Protein AF-A0A6A5U0T8-F1 (afdb_monomer)

pLDDT: mean 72.94, std 14.41, range [33.09, 92.06]

Organism: NCBI:txid147558

Mean predicted aligned error: 13.48 Å

Sequence (153 aa):
MHLQHIAPITGHSFTEFLPKLTIFSRFLSRTMQMRVLNPAFLPIVLRTLRATLFPNNALAPPRQPPSEDEAKQIKFRCAATLLSLLPAKVAAVFFASASHVEQLRQVEESLDCLDDAYLNKHLIFGIVELIVLRLVPELGERGVQELMEDRLG

Radius of gyration: 20.36 Å; Cα contacts (8 Å, |Δi|>4): 66; chains: 1; bounding box: 49×36×56 Å

Solvent-accessible surface area (backbone atoms only — not comparable to full-atom values): 9075 Å² total; per-residue (Å²): 139,88,90,82,83,82,75,84,76,61,80,74,59,56,72,70,43,50,62,55,53,48,51,50,50,51,49,50,52,51,46,42,58,61,58,64,61,34,74,84,43,46,66,56,52,52,51,49,50,41,53,65,50,25,49,94,81,37,77,48,76,80,80,78,78,70,52,74,69,52,46,51,50,51,46,52,54,48,24,53,53,59,54,68,76,40,57,69,71,56,43,26,61,75,60,71,37,87,48,69,69,58,42,41,50,53,42,43,59,64,50,51,59,72,75,36,68,68,55,47,47,53,52,51,52,51,54,51,50,55,51,48,41,64,78,42,52,64,63,72,81,40,56,70,67,62,61,49,53,71,71,72,107

Foldseek 3Di:
DDPDDPDPPPPPVCVLVVVLLVVVVVCVVVCCVVPVLPPVCLVVVVVVCCCQQQPVHHGDDPDDDDDPVVVVVVLLVVLVVVLVVDDLVRLCVSQVHNDPVSSSVVSSVSCVCVVDPVSVVVVVVVSVVSSVCNVCVVVVVDPPVVVVVVVVD

Secondary structure (DSSP, 8-state):
----------TTHHHHHHHHHHHHHHHHHHHIIIIIS-TTTHHHHHHHHHHHHSGGGSPPPPPPPPPHHHHHHHHHHHHHHHHHTS-HHHHHHHTT-S-HHHHHHHHHHHHGGGS-HHHHHHHHHHHHHHHHHHH-THHHHS-HHHHHHHH--

Structure (mmCIF, N/CA/C/O backbone):
data_AF-A0A6A5U0T8-F1
#
_entry.id   AF-A0A6A5U0T8-F1
#
loop_
_atom_site.group_PDB
_atom_site.id
_atom_site.type_symbol
_atom_site.label_atom_id
_atom_site.label_alt_id
_atom_site.label_comp_id
_atom_site.label_asym_id
_atom_site.label_entity_id
_atom_site.label_seq_id
_atom_site.pdbx_PDB_ins_code
_atom_site.Cartn_x
_atom_site.Cartn_y
_atom_site.Cartn_z
_atom_site.occupancy
_atom_site.B_iso_or_equiv
_atom_site.auth_seq_id
_atom_site.auth_comp_id
_atom_site.auth_asym_id
_atom_site.auth_atom_id
_atom_site.pdbx_PDB_model_num
ATOM 1 N N . MET A 1 1 ? 27.513 -7.469 16.454 1.00 36.31 1 MET A N 1
ATOM 2 C CA . MET A 1 1 ? 27.119 -6.727 17.671 1.00 36.31 1 MET A CA 1
ATOM 3 C C . MET A 1 1 ? 25.854 -5.949 17.321 1.00 36.31 1 MET A C 1
ATOM 5 O O . MET A 1 1 ? 25.850 -5.360 16.253 1.00 36.31 1 MET A O 1
ATOM 9 N N . HIS A 1 2 ? 24.813 -6.018 18.159 1.00 33.09 2 HIS A N 1
ATOM 10 C CA . HIS A 1 2 ? 23.445 -5.487 17.970 1.00 33.09 2 HIS A CA 1
ATOM 11 C C . HIS A 1 2 ? 22.446 -6.321 17.147 1.00 33.09 2 HIS A C 1
ATOM 13 O O . HIS A 1 2 ? 21.892 -5.881 16.149 1.00 33.09 2 HIS A O 1
ATOM 19 N N . LEU A 1 3 ? 22.138 -7.515 17.659 1.00 41.81 3 LEU A N 1
ATOM 20 C CA . LEU A 1 3 ? 20.802 -8.112 17.554 1.00 41.81 3 LEU A CA 1
ATOM 21 C C . LEU A 1 3 ? 20.192 -8.062 18.956 1.00 41.81 3 LEU A C 1
ATOM 23 O O . LEU A 1 3 ? 20.500 -8.926 19.767 1.00 41.81 3 LEU A O 1
ATOM 27 N N . GLN A 1 4 ? 19.416 -7.024 19.273 1.00 46.59 4 GLN A N 1
ATOM 28 C CA . GLN A 1 4 ? 18.625 -6.949 20.509 1.00 46.59 4 GLN A CA 1
ATOM 29 C C . GLN A 1 4 ? 17.631 -5.783 20.431 1.00 46.59 4 GLN A C 1
ATOM 31 O O . GLN A 1 4 ? 18.001 -4.648 20.708 1.00 46.59 4 GLN A O 1
ATOM 36 N N . HIS A 1 5 ? 16.394 -6.073 20.017 1.00 37.56 5 HIS A N 1
ATOM 37 C CA . HIS A 1 5 ? 15.162 -5.653 20.706 1.00 37.56 5 HIS A CA 1
ATOM 38 C C . HIS A 1 5 ? 13.934 -6.218 19.969 1.00 37.56 5 HIS A C 1
ATOM 40 O O . HIS A 1 5 ? 13.134 -5.496 19.386 1.00 37.56 5 HIS A O 1
ATOM 46 N N . ILE A 1 6 ? 13.777 -7.544 19.978 1.00 43.28 6 ILE A N 1
ATOM 47 C CA . ILE A 1 6 ? 12.465 -8.144 19.715 1.00 43.28 6 ILE A CA 1
ATOM 48 C C . ILE A 1 6 ? 11.773 -8.176 21.074 1.00 43.28 6 ILE A C 1
ATOM 50 O O . ILE A 1 6 ? 12.099 -9.005 21.924 1.00 43.28 6 ILE A O 1
ATOM 54 N N . ALA A 1 7 ? 10.893 -7.207 21.317 1.00 39.81 7 ALA A N 1
ATOM 55 C CA . ALA A 1 7 ? 9.992 -7.267 22.458 1.00 39.81 7 ALA A CA 1
ATOM 56 C C . ALA A 1 7 ? 9.117 -8.530 22.328 1.00 39.81 7 ALA A C 1
ATOM 58 O O . ALA A 1 7 ? 8.675 -8.847 21.219 1.00 39.81 7 ALA A O 1
ATOM 59 N N . PRO A 1 8 ? 8.860 -9.271 23.418 1.00 40.97 8 PRO A N 1
ATOM 60 C CA . PRO A 1 8 ? 8.002 -10.441 23.364 1.00 40.97 8 PRO A CA 1
ATOM 61 C C . PRO A 1 8 ? 6.556 -9.960 23.226 1.00 40.97 8 PRO A C 1
ATOM 63 O O . PRO A 1 8 ? 5.924 -9.550 24.198 1.00 40.97 8 PRO A O 1
ATOM 66 N N . ILE A 1 9 ? 6.041 -9.979 21.998 1.00 48.31 9 ILE A N 1
ATOM 67 C CA . ILE A 1 9 ? 4.622 -9.761 21.722 1.00 48.31 9 ILE A CA 1
ATOM 68 C C . ILE A 1 9 ? 3.893 -10.966 22.326 1.00 48.31 9 ILE A C 1
ATOM 70 O O . ILE A 1 9 ? 4.104 -12.111 21.926 1.00 48.31 9 ILE A O 1
ATOM 74 N N . THR A 1 10 ? 3.116 -10.716 23.372 1.00 46.69 10 THR A N 1
ATOM 75 C CA . THR A 1 10 ? 2.410 -11.715 24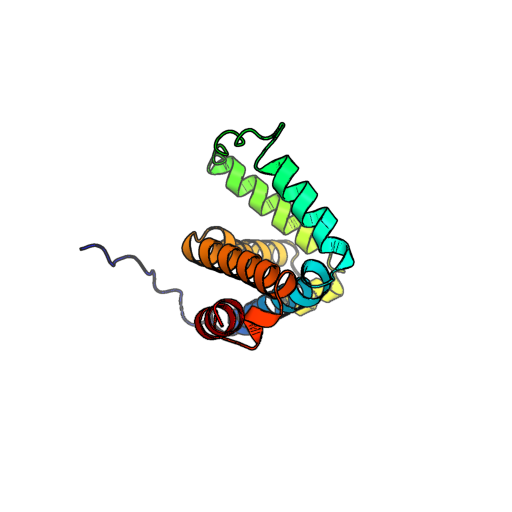.174 1.00 46.69 10 THR A CA 1
ATOM 76 C C . THR A 1 10 ? 1.545 -12.629 23.295 1.00 46.69 10 THR A C 1
ATOM 78 O O . THR A 1 10 ? 0.724 -12.179 22.495 1.00 46.69 10 THR A O 1
ATOM 81 N N . GLY A 1 11 ? 1.731 -13.944 23.453 1.00 42.59 11 GLY A N 1
ATOM 82 C CA . GLY A 1 11 ? 1.246 -15.001 22.550 1.00 42.59 11 GLY A CA 1
ATOM 83 C C . GLY A 1 11 ? -0.271 -15.155 22.374 1.00 42.59 11 GLY A C 1
ATOM 84 O O . GLY A 1 11 ? -0.691 -16.029 21.625 1.00 42.59 11 GLY A O 1
ATOM 85 N N . HIS A 1 12 ? -1.093 -14.316 23.009 1.00 44.03 12 HIS A N 1
ATOM 86 C CA . HIS A 1 12 ? -2.543 -14.290 22.789 1.00 44.03 12 HIS A CA 1
ATOM 87 C C . HIS A 1 12 ? -2.963 -13.446 21.576 1.00 44.03 12 HIS A C 1
ATOM 89 O O . HIS A 1 12 ? -3.975 -13.755 20.960 1.00 44.03 12 HIS A O 1
ATOM 95 N N . SER A 1 13 ? -2.186 -12.425 21.197 1.00 46.75 13 SER A N 1
ATOM 96 C CA . SER A 1 13 ? -2.536 -11.551 20.064 1.00 46.75 13 SER A CA 1
ATOM 97 C C . SER A 1 13 ? -2.244 -12.216 18.709 1.00 46.75 13 SER A C 1
ATOM 99 O O . SER A 1 13 ? -2.944 -12.010 17.724 1.00 46.75 13 SER A O 1
ATOM 101 N N . PHE A 1 14 ? -1.239 -13.098 18.653 1.00 45.66 14 PHE A N 1
ATOM 102 C CA . PHE A 1 14 ? -0.742 -13.678 17.400 1.00 45.66 14 PHE A CA 1
ATOM 103 C C . PHE A 1 14 ? -1.751 -14.619 16.717 1.00 45.66 14 PHE A C 1
ATOM 105 O O . PHE A 1 14 ? -1.856 -14.633 15.492 1.00 45.66 14 PHE A O 1
ATOM 112 N N . THR A 1 15 ? -2.529 -15.390 17.481 1.00 44.69 15 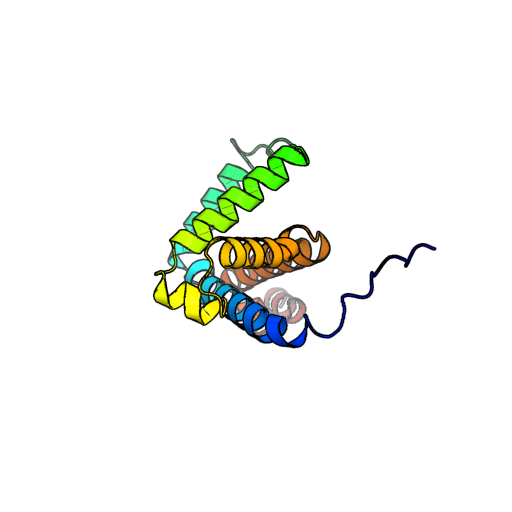THR A N 1
ATOM 113 C CA . THR A 1 15 ? -3.467 -16.388 16.935 1.00 44.69 15 THR A CA 1
ATOM 114 C C . THR A 1 15 ? -4.712 -15.769 16.295 1.00 44.69 15 THR A C 1
ATOM 116 O O . THR A 1 15 ? -5.193 -16.300 15.296 1.00 44.69 15 THR A O 1
ATOM 119 N N . GLU A 1 16 ? -5.195 -14.624 16.789 1.00 52.62 16 GLU A N 1
ATOM 120 C CA . GLU A 1 16 ? -6.275 -13.859 16.143 1.00 52.62 16 GLU A CA 1
ATOM 121 C C . GLU A 1 16 ? -5.777 -12.994 14.973 1.00 52.62 16 GLU A C 1
ATOM 123 O O . GLU A 1 16 ? -6.532 -12.718 14.036 1.00 52.62 16 GLU A O 1
ATOM 128 N N . PHE A 1 17 ? -4.500 -12.599 14.986 1.00 49.34 17 PHE A N 1
ATOM 129 C CA . PHE A 1 17 ? -3.906 -11.727 13.968 1.00 49.34 17 PHE A CA 1
ATOM 130 C C . PHE A 1 17 ? -3.484 -12.478 12.694 1.00 49.34 17 PHE A C 1
ATOM 132 O O . PHE A 1 17 ? -3.645 -11.965 11.585 1.00 49.34 17 PHE A O 1
ATOM 139 N N . LEU A 1 18 ? -3.006 -13.723 12.821 1.00 53.16 18 LEU A N 1
ATOM 140 C CA . LEU A 1 18 ? -2.594 -14.572 11.693 1.00 53.16 18 LEU A CA 1
ATOM 141 C C . LEU A 1 18 ? -3.646 -14.723 10.573 1.00 53.16 18 LEU A C 1
ATOM 143 O O . LEU A 1 18 ? -3.284 -14.543 9.403 1.00 53.16 18 LEU A O 1
ATOM 147 N N . PRO A 1 19 ? -4.936 -15.016 10.847 1.00 58.09 19 PRO A N 1
ATOM 148 C CA . PRO A 1 19 ? -5.936 -15.114 9.785 1.00 58.09 19 PRO A CA 1
ATOM 149 C C . PRO A 1 19 ? -6.189 -13.765 9.096 1.00 58.09 19 PRO A C 1
ATOM 151 O O . PRO A 1 19 ? -6.342 -13.729 7.874 1.00 58.09 19 PRO A O 1
ATOM 154 N N . LYS A 1 20 ? -6.160 -12.648 9.837 1.00 55.25 20 LYS A N 1
ATOM 155 C CA . LYS A 1 20 ? -6.357 -11.295 9.285 1.00 55.25 20 LYS A CA 1
ATOM 156 C C . LYS A 1 20 ? -5.193 -10.875 8.388 1.00 55.25 20 LYS A C 1
ATOM 158 O O . LYS A 1 20 ? -5.418 -10.418 7.266 1.00 55.25 20 LYS A O 1
ATOM 163 N N . LEU A 1 21 ? -3.961 -11.138 8.825 1.00 57.06 21 LEU A N 1
ATOM 164 C CA . LEU A 1 21 ? -2.749 -10.906 8.039 1.00 57.06 21 LEU A CA 1
ATOM 165 C C . LEU A 1 21 ? -2.717 -11.778 6.773 1.00 57.06 21 LEU A C 1
ATOM 167 O O . LEU A 1 21 ? -2.339 -11.311 5.701 1.00 57.06 21 LEU A O 1
ATOM 171 N N . THR A 1 22 ? -3.194 -13.024 6.863 1.00 64.69 22 THR A N 1
ATOM 172 C CA . THR A 1 22 ? -3.303 -13.935 5.711 1.00 64.69 22 THR A CA 1
ATOM 173 C C . THR A 1 22 ? -4.326 -13.441 4.688 1.00 64.69 22 THR A C 1
ATOM 175 O O . THR A 1 22 ? -4.071 -13.504 3.485 1.00 64.69 22 THR A O 1
ATOM 178 N N . ILE A 1 23 ? -5.477 -12.924 5.130 1.00 65.88 23 ILE A N 1
ATOM 179 C CA . ILE A 1 23 ? -6.487 -12.351 4.228 1.00 65.88 23 ILE A CA 1
ATOM 180 C C . ILE A 1 23 ? -5.951 -11.086 3.561 1.00 65.88 23 ILE A C 1
ATOM 182 O O . ILE A 1 23 ? -6.087 -10.954 2.346 1.00 65.88 23 ILE A O 1
ATOM 186 N N . PHE A 1 24 ? -5.303 -10.196 4.318 1.00 65.12 24 PHE A N 1
ATOM 187 C CA . PHE A 1 24 ? -4.673 -9.000 3.763 1.00 65.12 24 PHE A CA 1
ATOM 188 C C . PHE A 1 24 ? -3.595 -9.363 2.740 1.00 65.12 24 PHE A C 1
ATOM 190 O O . PHE A 1 24 ? -3.637 -8.874 1.618 1.00 65.12 24 PHE A O 1
ATOM 197 N N . SER A 1 25 ? -2.699 -10.296 3.068 1.00 61.41 25 SER A N 1
ATOM 198 C CA . SER A 1 25 ? -1.663 -10.788 2.154 1.00 61.41 25 SER A CA 1
ATOM 199 C C . SER A 1 25 ? -2.256 -11.421 0.889 1.00 61.41 25 SER A C 1
ATOM 201 O O . SER A 1 25 ? -1.840 -11.095 -0.221 1.00 61.41 25 SER A O 1
ATOM 203 N N . ARG A 1 26 ? -3.299 -12.256 1.011 1.00 67.88 26 ARG A N 1
ATOM 204 C CA . ARG A 1 26 ? -4.003 -12.852 -0.141 1.00 67.88 26 ARG A CA 1
ATOM 205 C C . ARG A 1 26 ? -4.739 -11.812 -0.974 1.00 67.88 26 ARG A C 1
ATOM 207 O O . ARG A 1 26 ? -4.770 -11.933 -2.196 1.00 67.88 26 ARG A O 1
ATOM 214 N N . PHE A 1 27 ? -5.330 -10.805 -0.341 1.00 69.31 27 PHE A N 1
ATOM 215 C CA . PHE A 1 27 ? -5.956 -9.681 -1.027 1.00 69.31 27 PHE A CA 1
ATOM 216 C C . PHE A 1 27 ? -4.912 -8.845 -1.763 1.00 69.31 27 PHE A C 1
ATOM 218 O O . PHE A 1 27 ? -5.126 -8.518 -2.927 1.00 69.31 27 PHE A O 1
ATOM 225 N N . LEU A 1 28 ? -3.773 -8.554 -1.133 1.00 65.56 28 LEU A N 1
ATOM 226 C CA . LEU A 1 28 ? -2.664 -7.825 -1.736 1.00 65.56 28 LEU A CA 1
ATOM 227 C C . LEU A 1 28 ? -2.116 -8.606 -2.930 1.00 65.56 28 LEU A C 1
ATOM 229 O O . LEU A 1 28 ? -2.075 -8.079 -4.034 1.00 65.56 28 LEU A O 1
ATOM 233 N N . SER A 1 29 ? -1.814 -9.889 -2.733 1.00 67.12 29 SER A N 1
ATOM 234 C CA . SER A 1 29 ? -1.330 -10.807 -3.764 1.00 67.12 29 SER A CA 1
ATOM 235 C C . SER A 1 29 ? -2.309 -10.905 -4.936 1.00 67.12 29 SER A C 1
ATOM 237 O O . SER A 1 29 ? -1.925 -10.663 -6.076 1.00 67.12 29 SER A O 1
ATOM 239 N N . ARG A 1 30 ? -3.603 -11.141 -4.680 1.00 65.75 30 ARG A N 1
ATOM 240 C CA . ARG A 1 30 ? -4.637 -11.195 -5.727 1.00 65.75 30 ARG A CA 1
ATOM 241 C C . ARG A 1 30 ? -4.839 -9.846 -6.413 1.00 65.75 30 ARG A C 1
ATOM 243 O O . ARG A 1 30 ? -5.067 -9.808 -7.616 1.00 65.75 30 ARG A O 1
ATOM 250 N N . THR A 1 31 ? -4.761 -8.740 -5.680 1.00 61.22 31 THR A N 1
ATOM 251 C CA . THR A 1 31 ? -4.890 -7.392 -6.249 1.00 61.22 31 THR A CA 1
ATOM 252 C C . THR A 1 31 ? -3.685 -7.055 -7.115 1.00 61.22 31 THR A C 1
ATOM 254 O O . THR A 1 31 ? -3.862 -6.489 -8.190 1.00 61.22 31 THR A O 1
ATOM 257 N N . MET A 1 32 ? -2.479 -7.450 -6.708 1.00 63.03 32 MET A N 1
ATOM 258 C CA . MET A 1 32 ? -1.286 -7.347 -7.543 1.00 63.03 32 MET A CA 1
ATOM 259 C C . MET A 1 32 ? -1.430 -8.224 -8.783 1.00 63.03 32 MET A C 1
ATOM 261 O O . MET A 1 32 ? -1.287 -7.727 -9.896 1.00 63.03 32 MET A O 1
ATOM 265 N N . GLN A 1 33 ? -1.856 -9.475 -8.625 1.00 62.97 33 GLN A N 1
ATOM 266 C CA . GLN A 1 33 ? -2.077 -10.365 -9.760 1.00 62.97 33 GLN A CA 1
ATOM 267 C C . GLN A 1 33 ? -3.144 -9.853 -10.738 1.00 62.97 33 GLN A C 1
ATOM 269 O O . GLN A 1 33 ? -2.987 -9.977 -11.942 1.00 62.97 33 GLN A O 1
ATOM 274 N N . MET A 1 34 ? -4.221 -9.236 -10.256 1.00 62.47 34 MET A N 1
ATOM 275 C CA . MET A 1 34 ? -5.326 -8.791 -11.113 1.00 62.47 34 MET A CA 1
ATOM 276 C C . MET A 1 34 ? -5.125 -7.390 -11.704 1.00 62.47 34 MET A C 1
ATOM 278 O O . MET A 1 34 ? -5.537 -7.140 -12.836 1.00 62.47 34 MET A O 1
ATOM 282 N N . ARG A 1 35 ? -4.535 -6.452 -10.947 1.00 57.94 35 ARG A N 1
ATOM 283 C CA . ARG A 1 35 ? -4.357 -5.052 -11.379 1.00 57.94 35 ARG A CA 1
ATOM 284 C C . ARG A 1 35 ? -2.957 -4.730 -11.877 1.00 57.94 35 ARG A C 1
ATOM 286 O O . ARG A 1 35 ? -2.848 -3.961 -12.824 1.00 57.94 35 ARG A O 1
ATOM 293 N N . VAL A 1 36 ? -1.911 -5.294 -11.272 1.00 56.12 36 VAL A N 1
ATOM 294 C CA . VAL A 1 36 ? -0.524 -5.051 -11.706 1.00 56.12 36 VAL A CA 1
ATOM 295 C C . VAL A 1 36 ? -0.165 -5.946 -12.899 1.00 56.12 36 VAL A C 1
ATOM 297 O O . VAL A 1 36 ? 0.516 -5.475 -13.803 1.00 56.12 36 VAL A O 1
ATOM 300 N N . LEU A 1 37 ? -0.680 -7.184 -12.978 1.00 57.31 37 LEU A N 1
ATOM 301 C CA . LEU A 1 37 ? -0.367 -8.099 -14.098 1.00 57.31 37 LEU A CA 1
ATOM 302 C C . LEU A 1 37 ? -1.257 -7.945 -15.336 1.00 57.31 37 LEU A C 1
ATOM 304 O O . LEU A 1 37 ? -1.031 -8.637 -16.333 1.00 57.31 37 LEU A O 1
ATOM 308 N N . ASN A 1 38 ? -2.260 -7.062 -15.323 1.00 65.69 38 ASN A N 1
ATOM 309 C CA . ASN A 1 38 ? -3.021 -6.809 -16.541 1.00 65.69 38 ASN A CA 1
ATOM 310 C C . ASN A 1 38 ? -2.150 -5.975 -17.510 1.00 65.69 38 ASN A C 1
ATOM 312 O O . ASN A 1 38 ? -1.803 -4.830 -17.198 1.00 65.69 38 ASN A O 1
ATOM 316 N N . PRO A 1 39 ? -1.803 -6.523 -18.695 1.00 65.88 39 PRO A N 1
ATOM 317 C CA . PRO A 1 39 ? -0.886 -5.881 -19.638 1.00 65.88 39 PRO A CA 1
ATOM 318 C C . PRO A 1 39 ? -1.385 -4.518 -20.136 1.00 65.88 39 PRO A C 1
ATOM 320 O O . PRO A 1 39 ? -0.575 -3.696 -20.554 1.00 65.88 39 PRO A O 1
ATOM 323 N N . ALA A 1 40 ? -2.688 -4.235 -20.046 1.00 73.75 40 ALA A N 1
ATOM 324 C CA . ALA A 1 40 ? -3.249 -2.939 -20.414 1.00 73.75 40 ALA A CA 1
ATOM 325 C C . ALA A 1 40 ? -2.797 -1.795 -19.486 1.00 73.75 40 ALA A C 1
ATOM 327 O O . ALA A 1 40 ? -2.762 -0.642 -19.913 1.00 73.75 40 ALA A O 1
ATOM 328 N N . PHE A 1 41 ? -2.424 -2.085 -18.232 1.00 71.69 41 PHE A N 1
ATOM 329 C CA . PHE A 1 41 ? -1.975 -1.061 -17.281 1.00 71.69 41 PHE A CA 1
ATOM 330 C C . PHE A 1 41 ? -0.464 -0.845 -17.290 1.00 71.69 41 PHE A C 1
ATOM 332 O O . PHE A 1 41 ? -0.017 0.194 -16.810 1.00 71.69 41 PHE A O 1
ATOM 339 N N . LEU A 1 42 ? 0.324 -1.758 -17.866 1.00 73.44 42 LEU A N 1
ATOM 340 C CA . LEU A 1 42 ? 1.787 -1.645 -17.911 1.00 73.44 42 LEU A CA 1
ATOM 341 C C . LEU A 1 42 ? 2.270 -0.304 -18.495 1.00 73.44 42 LEU A C 1
ATOM 343 O O . LEU A 1 42 ? 3.064 0.365 -17.833 1.00 73.44 42 LEU A O 1
ATOM 347 N N . PRO A 1 43 ? 1.772 0.164 -19.660 1.00 80.12 43 PRO A N 1
ATOM 348 C CA . PRO A 1 43 ? 2.188 1.454 -20.211 1.00 80.12 43 PRO A CA 1
ATOM 349 C C . PRO A 1 43 ? 1.840 2.630 -19.294 1.00 80.12 43 PRO A C 1
ATOM 351 O O . PRO A 1 43 ? 2.615 3.578 -19.179 1.00 80.12 43 PRO A O 1
ATOM 354 N N . ILE A 1 44 ? 0.689 2.564 -18.619 1.00 82.19 44 ILE A N 1
ATOM 355 C CA . ILE A 1 44 ? 0.232 3.602 -17.688 1.00 82.19 44 ILE A CA 1
ATOM 356 C C . ILE A 1 44 ? 1.132 3.617 -16.451 1.00 82.19 44 ILE A C 1
ATOM 358 O O . ILE A 1 44 ? 1.608 4.677 -16.057 1.00 82.19 44 ILE A O 1
ATOM 362 N N . VAL A 1 45 ? 1.418 2.450 -15.873 1.00 77.31 45 VAL A N 1
ATOM 363 C CA . VAL A 1 45 ? 2.295 2.306 -14.705 1.00 77.31 45 VAL A CA 1
ATOM 364 C C . VAL A 1 45 ? 3.705 2.790 -15.031 1.00 77.31 45 VAL A C 1
ATOM 366 O O . VAL A 1 45 ? 4.226 3.631 -14.308 1.00 77.31 45 VAL A O 1
ATOM 369 N N . LEU A 1 46 ? 4.297 2.353 -16.145 1.00 79.94 46 LEU A N 1
ATOM 370 C CA . LEU A 1 46 ? 5.631 2.791 -16.570 1.00 79.94 46 LEU A CA 1
ATOM 371 C C . LEU A 1 46 ? 5.679 4.297 -16.856 1.00 79.94 46 LEU A C 1
ATOM 373 O O . LEU A 1 46 ? 6.634 4.972 -16.472 1.00 79.94 46 LEU A O 1
ATOM 377 N N . ARG A 1 47 ? 4.637 4.856 -17.485 1.00 82.19 47 ARG A N 1
ATOM 378 C CA . ARG A 1 47 ? 4.547 6.301 -17.735 1.00 82.19 47 ARG A CA 1
ATOM 379 C C . ARG A 1 47 ? 4.457 7.092 -16.434 1.00 82.19 47 ARG A C 1
ATOM 381 O O . ARG A 1 47 ? 5.118 8.124 -16.329 1.00 82.19 47 ARG A O 1
ATOM 388 N N . THR A 1 48 ? 3.671 6.614 -15.472 1.00 82.44 48 THR A N 1
ATOM 389 C CA . THR A 1 48 ? 3.552 7.215 -14.140 1.00 82.44 48 THR A CA 1
ATOM 390 C C . THR A 1 48 ? 4.868 7.117 -13.383 1.00 82.44 48 THR A C 1
ATOM 392 O O . THR A 1 48 ? 5.350 8.142 -12.925 1.00 82.44 48 THR A O 1
ATOM 395 N N . LEU A 1 49 ? 5.499 5.939 -13.329 1.00 79.00 49 LEU A N 1
ATOM 396 C CA . LEU A 1 49 ? 6.808 5.740 -12.696 1.00 79.00 49 LEU A CA 1
ATOM 397 C C . LEU A 1 49 ? 7.873 6.660 -13.295 1.00 79.00 49 LEU A C 1
ATOM 399 O O . LEU A 1 49 ? 8.630 7.289 -12.565 1.00 79.00 49 LEU A O 1
ATOM 403 N N . ARG A 1 50 ? 7.903 6.802 -14.623 1.00 83.12 50 ARG A N 1
ATOM 404 C CA . ARG A 1 50 ? 8.791 7.761 -15.287 1.00 83.12 50 ARG A CA 1
ATOM 405 C C . ARG A 1 50 ? 8.477 9.196 -14.864 1.00 83.12 50 ARG A C 1
ATOM 407 O O . ARG A 1 50 ? 9.396 9.943 -14.571 1.00 83.12 50 ARG A O 1
ATOM 414 N N . ALA A 1 51 ? 7.206 9.592 -14.839 1.00 82.38 51 ALA A N 1
ATOM 415 C CA . ALA A 1 51 ? 6.821 10.952 -14.466 1.00 82.38 51 ALA A CA 1
ATOM 416 C C . ALA A 1 51 ? 7.125 11.274 -12.993 1.00 82.38 51 ALA A C 1
ATOM 418 O O . ALA A 1 51 ? 7.430 12.421 -12.678 1.00 82.38 51 ALA A O 1
ATOM 419 N N . THR A 1 52 ? 7.050 10.280 -12.103 1.00 80.50 52 THR A N 1
ATOM 420 C CA . THR A 1 52 ? 7.288 10.456 -10.666 1.00 80.50 52 THR A CA 1
ATOM 421 C C . THR A 1 52 ? 8.762 10.364 -10.290 1.00 80.50 52 THR A C 1
ATOM 423 O O . THR A 1 52 ? 9.211 11.142 -9.456 1.00 80.50 52 THR A O 1
ATOM 426 N N . LEU A 1 53 ? 9.519 9.441 -10.888 1.00 81.06 53 LEU A N 1
ATOM 427 C CA . LEU A 1 53 ? 10.942 9.241 -10.593 1.00 81.06 53 LEU A CA 1
ATOM 428 C C . LEU A 1 53 ? 11.854 10.130 -11.441 1.00 81.06 53 LEU A C 1
ATOM 430 O O . LEU A 1 53 ? 12.928 10.507 -10.978 1.00 81.06 53 LEU A O 1
ATOM 434 N N . PHE A 1 54 ? 11.429 10.464 -12.664 1.00 83.00 54 PHE A N 1
ATOM 435 C CA . PHE A 1 54 ? 12.202 11.241 -13.632 1.00 83.00 54 PHE A CA 1
ATOM 436 C C . PHE A 1 54 ? 11.403 12.421 -14.223 1.00 83.00 54 PHE A C 1
ATOM 438 O O . PHE A 1 54 ? 11.171 12.462 -15.442 1.00 83.00 54 PHE A O 1
ATOM 445 N N . PRO A 1 55 ? 10.937 13.386 -13.406 1.00 78.25 55 PRO A N 1
ATOM 446 C CA . PRO A 1 55 ? 10.311 14.594 -13.932 1.00 78.25 55 PRO A CA 1
ATOM 447 C C . PRO A 1 55 ? 11.268 15.292 -14.912 1.00 78.25 55 PRO A C 1
ATOM 449 O O . PRO A 1 55 ? 12.418 15.575 -14.590 1.00 78.25 55 PRO A O 1
ATOM 452 N N . ASN A 1 56 ? 10.809 15.537 -16.143 1.00 79.88 56 ASN A N 1
ATOM 453 C CA . ASN A 1 56 ? 11.630 16.081 -17.238 1.00 79.88 56 ASN A CA 1
ATOM 454 C C . ASN A 1 56 ? 12.913 15.274 -17.540 1.00 79.88 56 ASN A C 1
ATOM 456 O O . ASN A 1 56 ? 13.928 15.854 -17.914 1.00 79.88 56 ASN A O 1
ATOM 460 N N . ASN A 1 57 ? 12.877 13.943 -17.385 1.00 78.12 57 ASN A N 1
ATOM 461 C CA . ASN A 1 57 ? 14.029 13.039 -17.537 1.00 78.12 57 ASN A CA 1
ATOM 462 C C . ASN A 1 57 ? 15.184 13.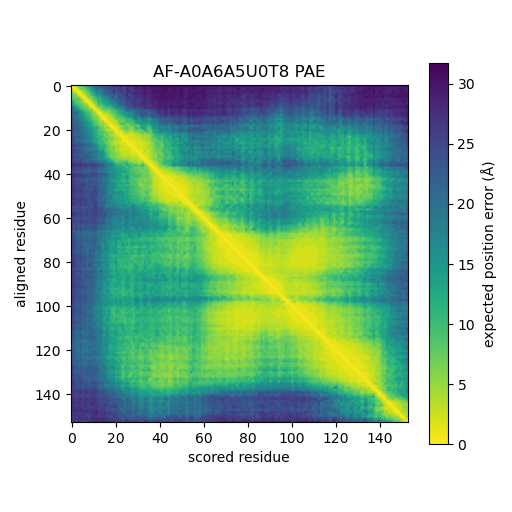283 -16.538 1.00 78.12 57 ASN A C 1
ATOM 464 O O . ASN A 1 57 ? 16.261 12.714 -16.710 1.00 78.12 57 ASN A O 1
ATOM 468 N N . ALA A 1 58 ? 14.974 14.071 -15.481 1.00 79.69 58 ALA A N 1
ATOM 469 C CA . ALA A 1 58 ? 15.933 14.257 -14.395 1.00 79.69 58 ALA A CA 1
ATOM 470 C C . ALA A 1 58 ? 15.448 13.534 -13.136 1.00 79.69 58 ALA A C 1
ATOM 472 O O . ALA A 1 58 ? 14.249 13.516 -12.874 1.00 79.69 58 ALA A O 1
ATOM 473 N N . LEU A 1 59 ? 16.362 12.945 -12.357 1.00 76.50 59 LEU A N 1
ATOM 474 C CA . LEU A 1 59 ? 16.021 12.283 -11.093 1.00 76.50 59 LEU A CA 1
ATOM 475 C C . LEU A 1 59 ? 15.249 13.239 -10.178 1.00 76.50 59 LEU A C 1
ATOM 477 O O . LEU A 1 59 ? 15.694 14.359 -9.920 1.00 76.50 59 LEU A O 1
ATOM 481 N N . ALA A 1 60 ? 14.097 12.781 -9.689 1.00 77.38 60 ALA A N 1
ATOM 482 C CA . ALA A 1 60 ? 13.317 13.517 -8.711 1.00 77.38 60 ALA A CA 1
ATOM 483 C C . ALA A 1 60 ? 14.167 13.789 -7.456 1.00 77.38 60 ALA A C 1
ATOM 485 O O . ALA A 1 60 ? 14.994 12.951 -7.076 1.00 77.38 60 ALA A O 1
ATOM 486 N N . PRO A 1 61 ? 13.974 14.945 -6.796 1.00 79.44 61 PRO A N 1
ATOM 487 C CA . PRO A 1 61 ? 14.660 15.223 -5.546 1.00 79.44 61 PRO A CA 1
ATOM 488 C C . PRO A 1 61 ? 14.347 14.129 -4.511 1.00 79.44 61 PRO A C 1
ATOM 490 O O . PRO A 1 61 ? 13.256 13.546 -4.547 1.00 79.44 61 PRO A O 1
ATOM 493 N N . PRO A 1 62 ? 15.274 13.851 -3.575 1.00 76.69 62 PRO A N 1
ATOM 494 C CA . PRO A 1 62 ? 15.040 12.884 -2.516 1.00 76.69 62 PRO A CA 1
ATOM 495 C C . PRO A 1 62 ? 13.741 13.217 -1.791 1.00 76.69 62 PRO A C 1
ATOM 497 O O . PRO A 1 62 ? 13.508 14.366 -1.405 1.00 76.69 62 PRO A O 1
ATOM 500 N N . ARG A 1 63 ? 12.887 12.209 -1.604 1.00 77.75 63 ARG A N 1
ATOM 501 C CA . ARG A 1 63 ? 11.674 12.380 -0.811 1.00 77.75 63 ARG A CA 1
ATOM 502 C C . ARG A 1 63 ? 12.084 12.809 0.596 1.00 77.75 63 ARG A C 1
ATOM 504 O O . ARG A 1 63 ? 12.838 12.099 1.257 1.00 77.75 63 ARG A O 1
ATOM 511 N N . GLN A 1 64 ? 11.566 13.944 1.054 1.00 80.44 64 GLN A N 1
ATOM 512 C CA . GLN A 1 64 ? 11.692 14.319 2.456 1.00 80.44 64 GLN A CA 1
ATOM 513 C C . GLN A 1 64 ? 10.842 13.349 3.290 1.00 80.44 64 GLN A C 1
ATOM 515 O O . GLN A 1 64 ? 9.653 13.181 2.986 1.00 80.44 64 GLN A O 1
ATOM 520 N N . PRO A 1 65 ? 11.433 12.648 4.274 1.00 80.38 65 PRO A N 1
ATOM 521 C CA . PRO A 1 65 ? 10.652 11.813 5.167 1.00 80.38 65 PRO A CA 1
ATOM 522 C C . PRO A 1 65 ? 9.703 12.716 5.970 1.00 80.38 65 PRO A C 1
ATOM 524 O O . PRO A 1 65 ? 10.123 13.793 6.400 1.00 80.38 65 PRO A O 1
ATOM 527 N N . PRO A 1 66 ? 8.430 12.321 6.135 1.00 85.88 66 PRO A N 1
ATOM 528 C CA . PRO A 1 66 ? 7.504 13.061 6.983 1.00 85.88 66 PRO A CA 1
ATOM 529 C C . PRO A 1 66 ? 8.015 13.086 8.427 1.00 85.88 66 PRO A C 1
ATOM 531 O O . PRO A 1 66 ? 8.702 12.160 8.865 1.00 85.88 66 PRO A O 1
ATOM 534 N N . SER A 1 67 ? 7.649 14.128 9.171 1.00 90.62 67 SER A N 1
ATOM 535 C CA . SER A 1 67 ? 7.865 14.169 10.623 1.00 90.62 67 SER A CA 1
ATOM 536 C C . SER A 1 67 ? 7.122 13.017 11.316 1.00 90.62 67 SER A C 1
ATOM 538 O O . SER A 1 67 ? 6.135 12.508 10.784 1.00 90.62 67 SER A O 1
ATOM 540 N N . GLU A 1 68 ? 7.539 12.616 12.521 1.00 87.12 68 GLU A N 1
ATOM 541 C CA . GLU A 1 68 ? 6.855 11.558 13.284 1.00 87.12 68 GLU A CA 1
ATOM 542 C C . GLU A 1 68 ? 5.365 11.864 13.499 1.00 87.12 68 GLU A C 1
ATOM 544 O O . GLU A 1 68 ? 4.516 10.979 13.378 1.00 87.12 68 GLU A O 1
ATOM 549 N N . ASP A 1 69 ? 5.028 13.125 13.770 1.00 88.56 69 ASP A N 1
ATOM 550 C CA . ASP A 1 69 ? 3.638 13.545 13.967 1.00 88.56 69 ASP A CA 1
ATOM 551 C C . ASP A 1 69 ? 2.842 13.528 12.658 1.00 88.56 69 ASP A C 1
ATOM 553 O O . ASP A 1 69 ? 1.672 13.138 12.632 1.00 88.56 69 ASP A O 1
ATOM 557 N N . GLU A 1 70 ? 3.483 13.890 11.548 1.00 90.00 70 GLU A N 1
ATOM 558 C CA . GLU A 1 70 ? 2.878 13.819 10.218 1.00 90.00 70 GLU A CA 1
ATOM 559 C C . GLU A 1 70 ? 2.655 12.366 9.796 1.00 90.00 70 GLU A C 1
ATOM 561 O O . GLU A 1 70 ? 1.596 12.037 9.263 1.00 90.00 70 GLU A O 1
ATOM 566 N N . ALA A 1 71 ? 3.610 11.477 10.075 1.00 87.31 71 ALA A N 1
ATOM 567 C CA . ALA A 1 71 ? 3.499 10.051 9.799 1.00 87.31 71 ALA A CA 1
ATOM 568 C C . ALA A 1 71 ? 2.316 9.432 10.556 1.00 87.31 71 ALA A C 1
ATOM 570 O O . ALA A 1 71 ? 1.493 8.741 9.949 1.00 87.31 71 ALA A O 1
ATOM 571 N N . LYS A 1 72 ? 2.154 9.761 11.846 1.00 88.25 72 LYS A N 1
ATOM 572 C CA . LYS A 1 72 ? 0.990 9.342 12.646 1.00 88.25 72 LYS A CA 1
ATOM 573 C C . LYS A 1 72 ? -0.322 9.841 12.044 1.00 88.25 72 LYS A C 1
ATOM 575 O O . LYS A 1 72 ? -1.264 9.064 11.901 1.00 88.25 72 LYS A O 1
ATOM 580 N N . GLN A 1 73 ? -0.389 11.107 11.628 1.00 90.62 73 GLN A N 1
ATOM 581 C CA . GLN A 1 73 ? -1.592 11.653 10.990 1.00 90.62 73 GLN A CA 1
ATOM 582 C C . GLN A 1 7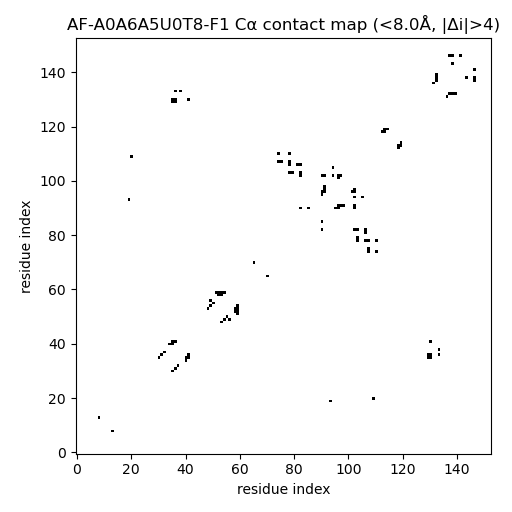3 ? -1.899 10.983 9.647 1.00 90.62 73 GLN A C 1
ATOM 584 O O . GLN A 1 73 ? -3.060 10.691 9.355 1.00 90.62 73 GLN A O 1
ATOM 589 N N . ILE A 1 74 ? -0.880 10.723 8.825 1.00 89.44 74 ILE A N 1
ATOM 590 C CA . ILE A 1 74 ? -1.031 10.004 7.555 1.00 89.44 74 ILE A CA 1
ATOM 591 C C . ILE A 1 74 ? -1.579 8.603 7.817 1.00 89.44 74 ILE A C 1
ATOM 593 O O . ILE A 1 74 ? -2.527 8.188 7.150 1.00 89.44 74 ILE A O 1
ATOM 597 N N . LYS A 1 75 ? -1.029 7.902 8.811 1.00 89.38 75 LYS A N 1
ATOM 598 C CA . LYS A 1 75 ? -1.454 6.559 9.199 1.00 89.38 75 LYS A CA 1
ATOM 599 C C . LYS A 1 75 ? -2.905 6.532 9.664 1.00 89.38 75 LYS A C 1
ATOM 601 O O . LYS A 1 75 ? -3.692 5.773 9.105 1.00 89.38 75 LYS A O 1
ATOM 606 N N . PHE A 1 76 ? -3.284 7.433 10.568 1.00 90.00 76 PHE A N 1
ATOM 607 C CA . PHE A 1 76 ? -4.661 7.574 11.044 1.00 90.00 76 PHE A CA 1
ATOM 608 C C . PHE A 1 76 ? -5.638 7.850 9.894 1.00 90.00 76 PHE A C 1
ATOM 610 O O . PHE A 1 76 ? -6.671 7.194 9.751 1.00 90.00 76 PHE A O 1
ATOM 617 N N . ARG A 1 77 ? -5.298 8.796 9.007 1.00 92.06 77 ARG A N 1
ATOM 618 C CA . ARG A 1 77 ? -6.129 9.124 7.837 1.00 92.06 77 ARG A CA 1
ATOM 619 C C . ARG A 1 77 ? -6.249 7.947 6.876 1.00 92.06 77 ARG A C 1
ATOM 621 O O . ARG A 1 77 ? -7.329 7.717 6.331 1.00 92.06 77 ARG A O 1
ATOM 628 N N . CYS A 1 78 ? -5.161 7.212 6.666 1.00 89.56 78 CYS A N 1
ATOM 629 C CA . CYS A 1 78 ? -5.150 6.015 5.837 1.00 89.56 78 CYS A CA 1
ATOM 630 C C . CYS A 1 78 ? -6.051 4.937 6.447 1.00 89.56 78 CYS A C 1
ATOM 632 O O . CYS A 1 78 ? -6.928 4.424 5.757 1.00 89.56 78 CYS A O 1
ATOM 634 N N . ALA A 1 79 ? -5.923 4.677 7.749 1.00 89.88 79 ALA A N 1
ATOM 635 C CA . ALA A 1 79 ? -6.741 3.711 8.468 1.00 89.88 79 ALA A CA 1
ATOM 636 C C . ALA A 1 79 ? -8.235 4.055 8.400 1.00 89.88 79 ALA A C 1
ATOM 638 O O . ALA A 1 79 ? -9.052 3.207 8.043 1.00 89.88 79 ALA A O 1
ATOM 639 N N . ALA A 1 80 ? -8.591 5.321 8.635 1.00 90.00 80 ALA A N 1
ATOM 640 C CA . ALA A 1 80 ? -9.968 5.795 8.534 1.00 90.00 80 ALA A CA 1
ATOM 641 C C . ALA A 1 80 ? -10.525 5.665 7.106 1.00 90.00 80 ALA A C 1
ATOM 643 O O . ALA A 1 80 ? -11.683 5.295 6.914 1.00 90.00 80 ALA A O 1
ATOM 644 N N . THR A 1 81 ? -9.695 5.933 6.095 1.00 90.31 81 THR A N 1
ATOM 645 C CA . THR A 1 81 ? -10.081 5.782 4.685 1.00 90.31 81 THR A CA 1
ATOM 646 C C . THR A 1 81 ? -10.267 4.314 4.317 1.00 90.31 81 THR A C 1
ATOM 648 O O . THR A 1 81 ? -11.229 3.971 3.645 1.00 90.31 81 THR A O 1
ATOM 651 N N . LEU A 1 82 ? -9.385 3.425 4.771 1.00 86.81 82 LEU A N 1
ATOM 652 C CA . LEU A 1 82 ? -9.512 1.989 4.525 1.00 86.81 82 LEU A CA 1
ATOM 653 C C . LEU A 1 82 ? -10.754 1.410 5.205 1.00 86.81 82 LEU A C 1
ATOM 655 O O . LEU A 1 82 ? -11.468 0.615 4.597 1.00 86.81 82 LEU A O 1
ATOM 659 N N . LEU A 1 83 ? -11.040 1.840 6.434 1.00 87.75 83 LEU A N 1
ATOM 660 C CA . LEU A 1 83 ? -12.225 1.410 7.165 1.00 87.75 83 LEU A CA 1
ATOM 661 C C . LEU A 1 83 ? -13.517 1.897 6.493 1.00 87.75 83 LEU A C 1
ATOM 663 O O . LEU A 1 83 ? -14.482 1.139 6.424 1.00 87.75 83 LEU A O 1
ATOM 667 N N . SER A 1 84 ? -13.530 3.111 5.929 1.00 88.50 84 SER A N 1
ATOM 668 C CA . SER A 1 84 ? -14.713 3.659 5.247 1.00 88.50 84 SER A CA 1
ATOM 669 C C . SER A 1 84 ? -15.045 2.972 3.917 1.00 88.50 84 SER A C 1
ATOM 671 O O . SER A 1 84 ? -16.183 3.056 3.455 1.00 88.50 84 SER A O 1
ATOM 673 N N . LEU A 1 85 ? -14.097 2.238 3.322 1.00 87.69 85 LEU A N 1
ATOM 674 C CA . LEU A 1 85 ? -14.359 1.392 2.153 1.00 87.69 85 LEU A CA 1
ATOM 675 C C . LEU A 1 85 ? -15.177 0.138 2.501 1.00 87.69 85 LEU A C 1
ATOM 677 O O . LEU A 1 85 ? -15.748 -0.484 1.602 1.00 87.69 85 LEU A O 1
ATOM 681 N N . LEU A 1 86 ? -15.232 -0.256 3.778 1.00 81.81 86 LEU A N 1
ATOM 682 C CA . LEU A 1 86 ? -15.953 -1.441 4.229 1.00 81.81 86 LEU A CA 1
ATOM 683 C C . LEU A 1 86 ? -17.346 -1.065 4.759 1.00 81.81 86 LEU A C 1
ATOM 685 O O . LEU A 1 86 ? -17.469 -0.231 5.656 1.00 81.81 86 LEU A O 1
ATOM 689 N N . PRO A 1 87 ? -18.422 -1.725 4.293 1.00 88.19 87 PRO A N 1
ATOM 690 C CA . PRO A 1 87 ? -19.729 -1.606 4.929 1.00 88.19 87 PRO A CA 1
ATOM 691 C C . PRO A 1 87 ? -19.658 -2.031 6.402 1.00 88.19 87 PRO A C 1
ATOM 693 O O . PRO A 1 87 ? -19.020 -3.034 6.722 1.00 88.19 87 PRO A O 1
ATOM 696 N N . ALA A 1 88 ? -20.384 -1.343 7.289 1.00 82.12 88 ALA A N 1
ATOM 697 C CA . ALA A 1 88 ? -20.309 -1.550 8.744 1.00 82.12 88 ALA A CA 1
ATOM 698 C C . ALA A 1 88 ? -20.468 -3.020 9.188 1.00 82.12 88 ALA A C 1
ATOM 700 O O . ALA A 1 88 ? -19.791 -3.472 10.107 1.00 82.12 88 ALA A O 1
ATOM 701 N N . LYS A 1 89 ? -21.320 -3.796 8.502 1.00 81.38 89 LYS A N 1
ATOM 702 C CA . LYS A 1 89 ? -21.498 -5.233 8.775 1.00 81.38 89 LYS A CA 1
ATOM 703 C C . LYS A 1 89 ? -20.255 -6.058 8.431 1.00 81.38 89 LYS A C 1
ATOM 705 O O . LYS A 1 89 ? -19.907 -6.970 9.170 1.00 81.38 89 LYS A O 1
ATOM 710 N N . VAL A 1 90 ? -19.585 -5.737 7.324 1.00 82.56 90 VAL A N 1
ATOM 711 C CA . VAL A 1 90 ? -18.356 -6.418 6.891 1.00 82.56 90 VAL A CA 1
ATOM 712 C C . VAL A 1 90 ? -17.212 -6.067 7.833 1.00 82.56 90 VAL A C 1
ATOM 714 O O . VAL A 1 90 ? -16.499 -6.965 8.270 1.00 82.56 90 VAL A O 1
ATOM 717 N N . ALA A 1 91 ? -17.086 -4.790 8.205 1.00 82.50 91 ALA A N 1
ATOM 718 C CA . ALA A 1 91 ? -16.103 -4.344 9.187 1.00 82.50 91 ALA A CA 1
ATOM 719 C C . ALA A 1 91 ? -16.309 -5.043 10.541 1.00 82.50 91 ALA A C 1
ATOM 721 O O . ALA A 1 91 ? -15.359 -5.589 11.096 1.00 82.50 91 ALA A O 1
ATOM 722 N N . ALA A 1 92 ? -17.550 -5.125 11.032 1.00 83.75 92 ALA A N 1
ATOM 723 C CA . ALA A 1 92 ? -17.842 -5.775 12.307 1.00 83.75 92 ALA A CA 1
ATOM 724 C C . ALA A 1 92 ? -17.457 -7.261 12.331 1.00 83.75 92 ALA A C 1
ATOM 726 O O . ALA A 1 92 ? -16.900 -7.736 13.318 1.00 83.75 92 ALA A O 1
ATOM 727 N N . VAL A 1 93 ? -17.703 -7.980 11.232 1.00 84.00 93 VAL A N 1
ATOM 728 C CA . VAL A 1 93 ? -17.326 -9.394 11.096 1.00 84.00 93 VAL A CA 1
ATOM 729 C C . VAL A 1 93 ? -15.811 -9.556 10.935 1.00 84.00 93 VAL A C 1
ATOM 731 O O . VAL A 1 93 ? -15.215 -10.389 11.608 1.00 84.00 93 VAL A O 1
ATOM 734 N N . PHE A 1 94 ? -15.168 -8.753 10.084 1.00 79.12 94 PHE A N 1
ATOM 735 C CA . PHE A 1 94 ? -13.732 -8.855 9.801 1.00 79.12 94 PHE A CA 1
ATOM 736 C C . PHE A 1 94 ? -12.864 -8.489 11.014 1.00 79.12 94 PHE A C 1
ATOM 738 O O . PHE A 1 94 ? -11.889 -9.170 11.343 1.00 79.12 94 PHE A O 1
ATOM 745 N N . PHE A 1 95 ? -13.235 -7.423 11.718 1.00 82.25 95 PHE A N 1
ATOM 746 C CA . PHE A 1 95 ? -12.532 -6.988 12.920 1.00 82.25 95 PHE A CA 1
ATOM 747 C C . PHE A 1 95 ? -13.009 -7.716 14.184 1.00 82.25 95 PHE A C 1
ATOM 749 O O . PHE A 1 95 ? -12.392 -7.550 15.231 1.00 82.25 95 PHE A O 1
ATOM 756 N N . ALA A 1 96 ? -14.046 -8.559 14.085 1.00 85.94 96 ALA A N 1
ATOM 757 C CA . ALA A 1 96 ? -14.696 -9.218 15.221 1.00 85.94 96 ALA A CA 1
ATOM 758 C C . ALA A 1 96 ? -15.061 -8.227 16.348 1.00 85.94 96 ALA A C 1
ATOM 760 O O . ALA A 1 96 ? -15.018 -8.551 17.530 1.00 85.94 96 ALA A O 1
ATOM 761 N N . SER A 1 97 ? -15.397 -6.989 15.975 1.00 83.88 97 SER A N 1
ATOM 762 C CA . SER A 1 97 ? -15.642 -5.885 16.901 1.00 83.88 97 SER A CA 1
ATOM 763 C C . SER A 1 97 ? -16.730 -4.967 16.364 1.00 83.88 97 SER A C 1
ATOM 765 O O . SER A 1 97 ? -16.698 -4.577 15.200 1.00 83.88 97 SER A O 1
ATOM 767 N N . ALA A 1 98 ? -17.684 -4.588 17.217 1.00 81.19 98 ALA A N 1
ATOM 768 C CA . ALA A 1 98 ? -18.729 -3.616 16.889 1.00 81.19 98 ALA A CA 1
ATOM 769 C C . ALA A 1 98 ? -18.297 -2.157 17.144 1.00 81.19 98 ALA A C 1
ATOM 771 O O . ALA A 1 98 ? -18.985 -1.231 16.717 1.00 81.19 98 ALA A O 1
ATOM 772 N N . SER A 1 99 ? -17.173 -1.940 17.839 1.00 89.19 99 SER A N 1
ATOM 773 C CA . SER A 1 99 ? -16.667 -0.603 18.155 1.00 89.19 99 SER A CA 1
ATOM 774 C C . SER A 1 99 ? -15.833 -0.058 17.003 1.00 89.19 99 SER A C 1
ATOM 776 O O . SER A 1 99 ? -14.779 -0.603 16.681 1.00 89.19 99 SER A O 1
ATOM 778 N N . HIS A 1 100 ? -16.264 1.065 16.429 1.00 85.38 100 HIS A N 1
ATOM 779 C CA . HIS A 1 100 ? -15.527 1.754 15.368 1.00 85.38 100 HIS A CA 1
ATOM 780 C C . HIS A 1 100 ? -14.111 2.170 15.805 1.00 85.38 100 HIS A C 1
ATOM 782 O O . HIS A 1 100 ? -13.185 2.162 15.001 1.00 85.38 100 HIS A O 1
ATOM 788 N N . VAL A 1 101 ? -13.923 2.500 17.088 1.00 87.88 101 VAL A N 1
ATOM 789 C CA . VAL A 1 101 ? -12.608 2.867 17.640 1.00 87.88 101 VAL A CA 1
ATOM 790 C C . VAL A 1 101 ? -11.659 1.670 17.626 1.00 87.88 101 VAL A C 1
ATOM 792 O O . VAL A 1 101 ? -10.510 1.801 17.218 1.00 87.88 101 VAL A O 1
ATOM 795 N N . GLU A 1 102 ? -12.150 0.488 18.004 1.00 87.44 102 GLU A N 1
ATOM 796 C CA . GLU A 1 102 ? -11.331 -0.728 18.012 1.00 87.44 102 GLU A CA 1
ATOM 797 C C . GLU A 1 102 ? -11.042 -1.223 16.591 1.00 87.44 102 GLU A C 1
ATOM 799 O O . GLU A 1 102 ? -9.936 -1.669 16.302 1.00 87.44 102 GLU A O 1
ATOM 804 N N . GLN A 1 103 ? -12.007 -1.087 15.676 1.00 86.25 103 GLN A N 1
ATOM 805 C CA . GLN A 1 103 ? -11.789 -1.364 14.255 1.00 86.25 103 GLN A CA 1
ATOM 806 C C . GLN A 1 103 ? -10.674 -0.485 13.685 1.00 86.25 103 GLN A C 1
ATOM 808 O O . GLN A 1 103 ? -9.777 -0.987 13.014 1.00 86.25 103 GLN A O 1
ATOM 813 N N . LEU A 1 104 ? -10.703 0.817 13.982 1.00 88.75 104 LEU A N 1
ATOM 814 C CA . LEU A 1 104 ? -9.686 1.755 13.523 1.00 88.75 104 LEU A CA 1
ATOM 815 C C . LEU A 1 104 ? -8.299 1.394 14.070 1.00 88.75 104 LEU A C 1
ATOM 817 O O . LEU A 1 104 ? -7.346 1.339 13.298 1.00 88.75 104 LEU A O 1
ATOM 821 N N . ARG A 1 105 ? -8.214 1.057 15.362 1.00 87.56 105 ARG A N 1
ATOM 822 C CA . ARG A 1 105 ? -6.981 0.600 16.015 1.00 87.56 105 ARG A CA 1
ATOM 823 C C . ARG A 1 105 ? -6.405 -0.649 15.342 1.00 87.56 105 ARG A C 1
ATOM 825 O O . ARG A 1 105 ? -5.218 -0.691 15.049 1.00 87.56 105 ARG A O 1
ATOM 832 N N . GLN A 1 106 ? -7.242 -1.640 15.028 1.00 85.31 106 GLN A N 1
ATOM 833 C CA . GLN A 1 106 ? -6.800 -2.860 14.336 1.00 85.31 106 GLN A CA 1
ATOM 834 C C . GLN A 1 106 ? -6.325 -2.595 12.900 1.00 85.31 106 GLN A C 1
ATOM 836 O O . GLN A 1 106 ? -5.417 -3.269 12.405 1.00 85.31 106 GLN A O 1
ATOM 841 N N . VAL A 1 107 ? -6.919 -1.616 12.208 1.00 86.88 107 VAL A N 1
ATOM 842 C CA . VAL A 1 107 ? -6.414 -1.176 10.901 1.00 86.88 107 VAL A CA 1
ATOM 843 C C . VAL A 1 107 ? -5.059 -0.490 11.059 1.00 86.88 107 VAL A C 1
ATOM 845 O O . VAL A 1 107 ? -4.157 -0.785 10.283 1.00 86.88 107 VAL A O 1
ATOM 848 N N . GLU A 1 108 ? -4.881 0.371 12.062 1.00 86.50 108 GLU A N 1
ATOM 849 C CA . GLU A 1 108 ? -3.586 1.002 12.348 1.00 86.50 108 GLU A CA 1
ATOM 850 C C . GLU A 1 108 ? -2.495 -0.023 12.676 1.00 86.50 108 GLU A C 1
ATOM 852 O O . GLU A 1 108 ? -1.415 0.066 12.098 1.00 86.50 108 GLU A O 1
ATOM 857 N N . GLU A 1 109 ? -2.792 -1.033 13.500 1.00 85.75 109 GLU A N 1
ATOM 858 C CA . GLU A 1 109 ? -1.875 -2.152 13.779 1.00 85.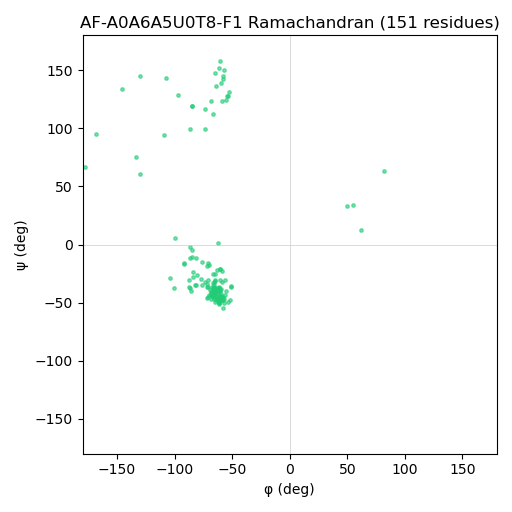75 109 GLU A CA 1
ATOM 859 C C . GLU A 1 109 ? -1.528 -2.927 12.504 1.00 85.75 109 GLU A C 1
ATOM 861 O O . GLU A 1 109 ? -0.385 -3.312 12.272 1.00 85.75 109 GLU A O 1
ATOM 866 N N . SER A 1 110 ? -2.504 -3.132 11.617 1.00 81.00 110 SER A N 1
ATOM 867 C CA . SER A 1 110 ? -2.239 -3.766 10.322 1.00 81.00 110 SER A CA 1
ATOM 868 C C . SER A 1 110 ? -1.321 -2.903 9.447 1.00 81.00 110 SER A C 1
ATOM 870 O O . SER A 1 110 ? -0.544 -3.444 8.663 1.00 81.00 110 SER A O 1
ATOM 872 N N . LEU A 1 111 ? -1.378 -1.573 9.579 1.00 85.25 111 LEU A N 1
ATOM 873 C CA . LEU A 1 111 ? -0.489 -0.644 8.880 1.00 85.25 111 LEU A CA 1
ATOM 874 C C . LEU A 1 111 ? 0.921 -0.581 9.495 1.00 85.25 111 LEU A C 1
ATOM 876 O O . LEU A 1 111 ? 1.819 -0.114 8.801 1.00 85.25 111 LEU A O 1
ATOM 880 N N . ASP A 1 112 ? 1.157 -1.087 10.715 1.00 84.62 112 ASP A N 1
ATO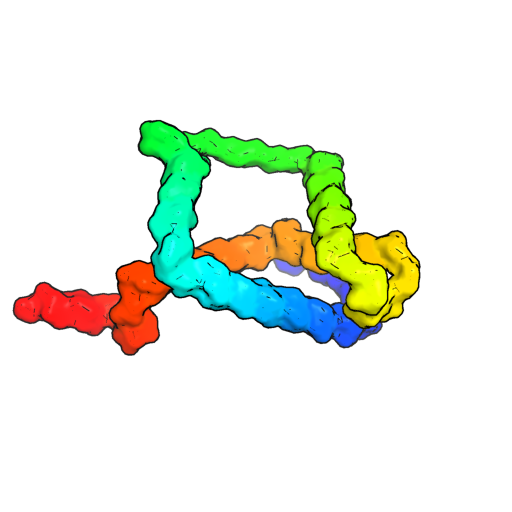M 881 C CA . ASP A 1 112 ? 2.506 -1.170 11.316 1.00 84.62 112 ASP A CA 1
ATOM 882 C C . ASP A 1 112 ? 3.487 -1.943 10.423 1.00 84.62 112 ASP A C 1
ATOM 884 O O . ASP A 1 112 ? 4.675 -1.631 10.380 1.00 84.62 112 ASP A O 1
ATOM 888 N N . CYS A 1 113 ? 3.003 -2.917 9.642 1.00 78.69 113 CYS A N 1
ATOM 889 C CA . CYS A 1 113 ? 3.857 -3.660 8.713 1.00 78.69 113 CYS A CA 1
ATOM 890 C C . CYS A 1 113 ? 4.475 -2.779 7.610 1.00 78.69 113 CYS A C 1
ATOM 892 O O . CYS A 1 113 ? 5.504 -3.139 7.044 1.00 78.69 113 CYS A O 1
ATOM 894 N N . LEU A 1 114 ? 3.869 -1.624 7.312 1.00 79.94 114 LEU A N 1
ATOM 895 C CA . LEU A 1 114 ? 4.370 -0.665 6.327 1.00 79.94 114 LEU A CA 1
ATOM 896 C C . LEU A 1 114 ? 5.404 0.301 6.913 1.00 79.94 114 LEU A C 1
ATOM 898 O O . LEU A 1 114 ? 6.071 0.993 6.146 1.00 79.94 114 LEU A O 1
ATOM 902 N N . ASP A 1 115 ? 5.572 0.339 8.236 1.00 80.56 115 ASP A N 1
ATOM 903 C CA . ASP A 1 115 ? 6.650 1.097 8.883 1.00 80.56 115 ASP A CA 1
ATOM 904 C C . ASP A 1 115 ? 7.982 0.310 8.867 1.00 80.56 115 ASP A C 1
ATOM 906 O O . ASP A 1 115 ? 9.052 0.873 9.102 1.00 80.56 115 ASP A O 1
ATOM 910 N N . ASP A 1 116 ? 7.952 -0.984 8.522 1.00 81.38 116 ASP A N 1
ATOM 911 C CA . ASP A 1 116 ? 9.130 -1.851 8.467 1.00 81.38 116 ASP A CA 1
ATOM 912 C C . ASP A 1 116 ? 9.873 -1.743 7.116 1.00 81.38 116 ASP A C 1
ATOM 914 O O . ASP A 1 116 ? 9.364 -2.067 6.036 1.00 81.38 116 ASP A O 1
ATOM 918 N N . ALA A 1 117 ? 11.137 -1.313 7.172 1.00 81.50 117 ALA A N 1
ATOM 919 C CA . ALA A 1 117 ? 11.986 -1.143 5.994 1.00 81.50 117 ALA A CA 1
ATOM 920 C C . ALA A 1 117 ? 12.308 -2.460 5.259 1.00 81.50 117 ALA A C 1
ATOM 922 O O . ALA A 1 117 ? 12.477 -2.460 4.037 1.00 81.50 117 ALA A O 1
ATOM 923 N N . TYR A 1 118 ? 12.402 -3.583 5.973 1.00 77.69 118 TYR A N 1
ATOM 924 C CA . TYR A 1 118 ? 12.654 -4.902 5.399 1.00 77.69 118 TYR A CA 1
ATOM 925 C C . TYR A 1 118 ? 11.432 -5.407 4.626 1.00 77.69 118 TYR A C 1
ATOM 927 O O . TYR A 1 118 ? 11.574 -5.857 3.486 1.00 77.69 118 TYR A O 1
ATOM 935 N N . LEU A 1 119 ? 10.231 -5.269 5.195 1.00 75.75 119 LEU A N 1
ATOM 936 C CA . LEU A 1 119 ? 8.983 -5.619 4.508 1.00 75.75 119 LEU A CA 1
ATOM 937 C C . LEU A 1 119 ? 8.767 -4.752 3.266 1.00 75.75 119 LEU A C 1
ATOM 939 O O . LEU A 1 119 ? 8.480 -5.277 2.188 1.00 75.75 119 LEU A O 1
ATOM 943 N N . ASN A 1 120 ? 9.000 -3.443 3.381 1.00 83.56 120 ASN A N 1
ATOM 944 C CA . ASN A 1 120 ? 8.915 -2.521 2.250 1.00 83.56 120 ASN A CA 1
ATOM 945 C C . ASN A 1 120 ? 9.911 -2.865 1.140 1.00 83.56 120 ASN A C 1
ATOM 947 O O . ASN A 1 120 ? 9.561 -2.813 -0.039 1.00 83.56 120 ASN A O 1
ATOM 951 N N . LYS A 1 121 ? 11.139 -3.265 1.491 1.00 81.25 121 LYS A N 1
ATOM 952 C CA . LYS A 1 121 ? 12.126 -3.725 0.513 1.00 81.25 121 LYS A CA 1
ATOM 953 C C . LYS A 1 121 ? 11.574 -4.907 -0.284 1.00 81.25 121 LYS A C 1
ATOM 955 O O . LYS A 1 121 ? 11.510 -4.828 -1.507 1.00 81.25 121 LYS A O 1
ATOM 960 N N . HIS A 1 122 ? 11.132 -5.966 0.389 1.00 79.50 122 HIS A N 1
ATOM 961 C CA . HIS A 1 122 ? 10.575 -7.151 -0.276 1.00 79.50 122 HIS A CA 1
ATOM 962 C C . HIS A 1 122 ? 9.351 -6.839 -1.126 1.00 79.50 122 HIS A C 1
ATOM 964 O O . HIS A 1 122 ? 9.228 -7.362 -2.230 1.00 79.50 122 HIS A O 1
ATOM 970 N N . LEU A 1 123 ? 8.485 -5.940 -0.657 1.00 78.06 123 LEU A N 1
ATOM 971 C CA . LEU A 1 123 ? 7.336 -5.479 -1.425 1.00 78.06 123 LEU A CA 1
ATOM 972 C C . LEU A 1 123 ? 7.766 -4.839 -2.752 1.00 78.06 123 LEU A C 1
ATOM 974 O O . LEU A 1 123 ? 7.225 -5.178 -3.801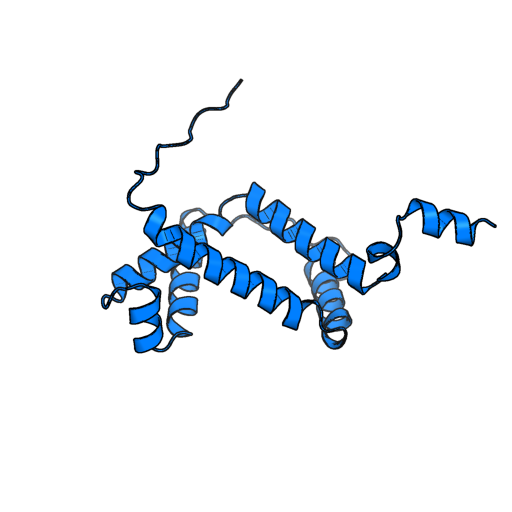 1.00 78.06 123 LEU A O 1
ATOM 978 N N . ILE A 1 124 ? 8.757 -3.942 -2.721 1.00 82.44 124 ILE A N 1
ATOM 979 C CA . ILE A 1 124 ? 9.268 -3.279 -3.927 1.00 82.44 124 ILE A CA 1
ATOM 980 C C . ILE A 1 124 ? 9.952 -4.275 -4.862 1.00 82.44 124 ILE A C 1
ATOM 982 O O . ILE A 1 124 ? 9.658 -4.267 -6.056 1.00 82.44 124 ILE A O 1
ATOM 986 N N . PHE A 1 125 ? 10.821 -5.147 -4.342 1.00 78.94 125 PHE A N 1
ATOM 987 C CA . PHE A 1 125 ? 11.471 -6.175 -5.160 1.00 78.94 125 PHE A CA 1
ATOM 988 C C . PHE A 1 125 ? 10.443 -7.100 -5.817 1.00 78.94 125 PHE A C 1
ATOM 990 O O . PHE A 1 125 ? 10.547 -7.336 -7.015 1.00 78.94 125 PHE A O 1
ATOM 997 N N . GLY A 1 126 ? 9.401 -7.516 -5.090 1.00 77.06 126 GLY A N 1
ATOM 998 C CA . GLY A 1 126 ? 8.308 -8.308 -5.650 1.00 77.06 126 GLY A CA 1
ATOM 999 C C . GLY A 1 126 ? 7.538 -7.568 -6.747 1.00 77.06 126 GLY A C 1
ATOM 1000 O O . GLY A 1 126 ? 7.267 -8.138 -7.797 1.00 77.06 126 GLY A O 1
ATOM 1001 N N . ILE A 1 127 ? 7.226 -6.278 -6.572 1.00 77.31 127 ILE A N 1
ATOM 1002 C CA . ILE A 1 127 ? 6.576 -5.483 -7.632 1.00 77.31 127 ILE A CA 1
ATOM 1003 C C . ILE A 1 127 ? 7.469 -5.397 -8.879 1.00 77.31 127 ILE A C 1
ATOM 1005 O O . ILE A 1 127 ? 6.977 -5.571 -9.993 1.00 77.31 127 ILE A O 1
ATOM 1009 N N 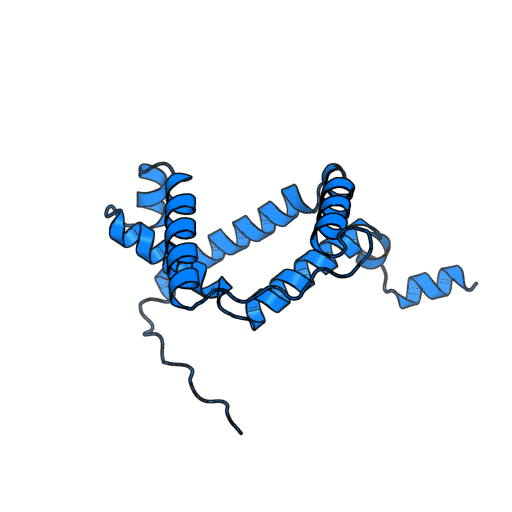. VAL A 1 128 ? 8.765 -5.120 -8.706 1.00 80.50 128 VAL A N 1
ATOM 1010 C CA . VAL A 1 128 ? 9.720 -5.011 -9.821 1.00 80.50 128 VAL A CA 1
ATOM 1011 C C . VAL A 1 128 ? 9.857 -6.346 -10.544 1.00 80.50 128 VAL A C 1
ATOM 1013 O O . VAL A 1 128 ? 9.769 -6.376 -11.768 1.00 80.50 128 VAL A O 1
ATOM 1016 N N . GLU A 1 129 ? 10.011 -7.442 -9.808 1.00 78.50 129 GLU A N 1
ATOM 1017 C CA . GLU A 1 129 ? 10.074 -8.795 -10.359 1.00 78.50 129 GLU A CA 1
ATOM 1018 C C . GLU A 1 129 ? 8.820 -9.126 -11.176 1.00 78.50 129 GLU A C 1
ATOM 1020 O O . GLU A 1 129 ? 8.931 -9.554 -1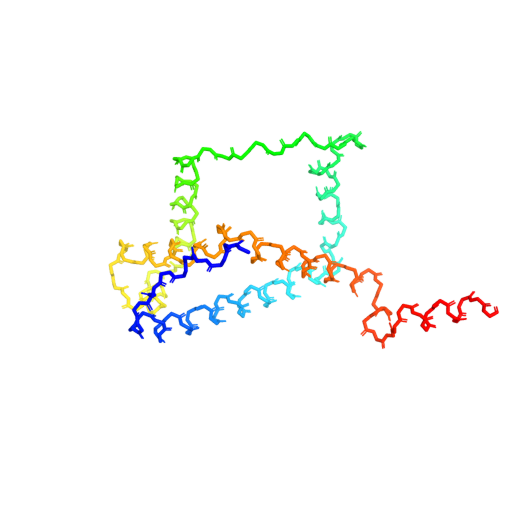2.322 1.00 78.50 129 GLU A O 1
ATOM 1025 N N . LEU A 1 130 ? 7.624 -8.831 -10.656 1.00 74.81 130 LEU A N 1
ATOM 1026 C CA . LEU A 1 130 ? 6.369 -9.035 -11.387 1.00 74.81 130 LEU A CA 1
ATOM 1027 C C . LEU A 1 130 ? 6.290 -8.207 -12.679 1.00 74.81 130 LEU A C 1
ATOM 1029 O O . LEU A 1 130 ? 5.764 -8.684 -13.685 1.00 74.81 130 LEU A O 1
ATOM 1033 N N . ILE A 1 131 ? 6.810 -6.975 -12.675 1.00 75.44 131 ILE A N 1
ATOM 1034 C CA . ILE A 1 131 ? 6.894 -6.145 -13.886 1.00 75.44 131 ILE A CA 1
ATOM 1035 C C . ILE A 1 131 ? 7.874 -6.766 -14.890 1.00 75.44 131 ILE A C 1
ATOM 1037 O O . ILE A 1 131 ? 7.542 -6.867 -16.071 1.00 75.44 131 ILE A O 1
ATOM 1041 N N . VAL A 1 132 ? 9.051 -7.204 -14.434 1.00 76.94 132 VAL A N 1
ATOM 1042 C CA . VAL A 1 132 ? 10.085 -7.827 -15.278 1.00 76.94 132 VAL A CA 1
ATOM 1043 C C . VAL A 1 132 ? 9.561 -9.107 -15.921 1.00 76.94 132 VAL A C 1
ATOM 1045 O O . VAL A 1 132 ? 9.596 -9.218 -17.145 1.00 76.94 132 VAL A O 1
ATOM 1048 N N . LEU A 1 133 ? 8.982 -10.013 -15.129 1.00 74.56 133 LEU A N 1
ATOM 1049 C CA . LEU A 1 133 ? 8.373 -11.256 -15.612 1.00 74.56 133 LEU A CA 1
ATOM 1050 C C . LEU A 1 133 ? 7.214 -11.012 -16.583 1.00 74.56 133 LEU A C 1
ATOM 1052 O O . LEU A 1 133 ? 6.860 -11.894 -17.357 1.00 74.56 133 LEU A O 1
ATOM 1056 N N . ARG A 1 134 ? 6.592 -9.828 -16.572 1.00 71.69 134 ARG A N 1
ATOM 1057 C CA . ARG A 1 134 ? 5.547 -9.497 -17.546 1.00 71.69 134 ARG A CA 1
ATOM 1058 C C . ARG A 1 134 ? 6.095 -8.891 -18.833 1.00 71.69 134 ARG A C 1
ATOM 1060 O O . ARG A 1 134 ? 5.523 -9.148 -19.890 1.00 71.69 134 ARG A O 1
ATOM 1067 N N . LEU A 1 135 ? 7.144 -8.074 -18.746 1.00 71.25 135 LEU A N 1
ATOM 1068 C CA . LEU A 1 135 ? 7.804 -7.483 -19.913 1.00 71.25 135 LEU A CA 1
ATOM 1069 C C . LEU A 1 135 ? 8.600 -8.520 -20.707 1.00 71.25 135 LEU A C 1
ATOM 1071 O O . LEU A 1 135 ? 8.667 -8.419 -21.928 1.00 71.25 135 LEU A O 1
ATOM 1075 N N . VAL A 1 136 ? 9.180 -9.494 -20.009 1.00 76.75 136 VAL A N 1
ATOM 1076 C CA . VAL A 1 136 ? 9.999 -10.568 -20.572 1.00 76.75 136 VAL A CA 1
ATOM 1077 C C . VAL A 1 136 ? 9.532 -11.887 -19.941 1.00 76.75 136 VAL A C 1
ATOM 1079 O O . VAL A 1 136 ? 10.164 -12.387 -19.007 1.00 76.75 136 VAL A O 1
ATOM 1082 N N . PRO A 1 137 ? 8.373 -12.423 -20.368 1.00 71.75 137 PRO A N 1
ATOM 1083 C CA . PRO A 1 137 ? 7.824 -13.665 -19.818 1.00 71.75 137 PRO A CA 1
ATOM 1084 C C . PRO A 1 137 ? 8.760 -14.865 -19.980 1.00 71.75 137 PRO A C 1
ATOM 1086 O O . PRO A 1 137 ? 8.691 -15.802 -19.188 1.00 71.75 137 PRO A O 1
ATOM 1089 N N . GLU A 1 138 ? 9.685 -14.810 -20.936 1.00 72.56 138 GLU A N 1
ATOM 1090 C CA . GLU A 1 138 ? 10.690 -15.839 -21.188 1.00 72.56 138 GLU A CA 1
ATOM 1091 C C . GLU A 1 138 ? 11.608 -16.066 -19.972 1.00 72.56 138 GLU A C 1
ATOM 1093 O O . GLU A 1 138 ? 12.039 -17.193 -19.737 1.00 72.56 138 GLU A O 1
ATOM 1098 N N . LEU A 1 139 ? 11.849 -15.027 -19.157 1.00 65.94 139 LEU A N 1
ATOM 1099 C CA . LEU A 1 139 ? 12.638 -15.105 -17.916 1.00 65.94 139 LEU A CA 1
ATOM 1100 C C . LEU A 1 139 ? 11.930 -15.865 -16.783 1.00 65.94 139 LEU A C 1
ATOM 1102 O O . LEU A 1 139 ? 12.571 -16.215 -15.794 1.00 65.94 139 LEU A O 1
ATOM 1106 N N . GLY A 1 140 ? 10.615 -16.076 -16.887 1.00 61.59 140 GLY A N 1
ATOM 1107 C CA . GLY A 1 140 ? 9.845 -16.841 -15.904 1.00 61.59 140 GLY A CA 1
ATOM 1108 C C . GLY A 1 140 ? 9.889 -18.350 -16.133 1.00 61.59 140 GLY A C 1
ATOM 1109 O O . GLY A 1 140 ? 9.678 -19.113 -15.195 1.00 61.59 140 GLY A O 1
ATOM 1110 N N . GLU A 1 141 ? 10.166 -18.773 -17.367 1.00 62.81 141 GLU A N 1
ATOM 1111 C CA . GLU A 1 141 ? 10.207 -20.185 -17.765 1.00 62.81 141 GLU A CA 1
ATOM 1112 C C . GLU A 1 141 ? 11.640 -20.701 -17.935 1.00 62.81 141 GLU A C 1
ATOM 1114 O O . GLU A 1 141 ? 11.891 -21.885 -17.718 1.00 62.81 141 GLU A O 1
ATOM 1119 N N . ARG A 1 142 ? 12.582 -19.821 -18.300 1.00 58.06 142 ARG A N 1
ATOM 1120 C CA . ARG A 1 142 ? 13.982 -20.156 -18.581 1.00 58.06 142 ARG A CA 1
ATOM 1121 C C . ARG A 1 142 ? 14.939 -19.235 -17.834 1.00 58.06 142 ARG A C 1
ATOM 1123 O O . ARG A 1 142 ? 14.687 -18.040 -17.679 1.00 58.06 142 ARG A O 1
ATOM 1130 N N . GLY A 1 143 ? 16.072 -19.779 -17.396 1.00 60.97 143 GLY A N 1
ATOM 1131 C CA . GLY A 1 143 ? 17.112 -18.984 -16.744 1.00 60.97 143 GLY A CA 1
ATOM 1132 C C . GLY A 1 143 ? 17.724 -17.957 -17.702 1.00 60.97 143 GLY A C 1
ATOM 1133 O O . GLY A 1 143 ? 17.866 -18.218 -18.896 1.00 60.97 143 GLY A O 1
ATOM 1134 N N . VAL A 1 144 ? 18.148 -16.798 -17.177 1.00 59.28 144 VAL A N 1
ATOM 1135 C CA . VAL A 1 144 ? 18.801 -15.723 -17.965 1.00 59.28 144 VAL A CA 1
ATOM 1136 C C . VAL A 1 144 ? 19.966 -16.277 -18.796 1.00 59.28 144 VAL A C 1
ATOM 1138 O O . VAL A 1 144 ? 20.172 -15.865 -19.932 1.00 59.28 144 VAL A O 1
ATOM 1141 N N . GLN A 1 145 ? 20.697 -17.244 -18.234 1.00 58.84 145 GLN A N 1
ATOM 1142 C CA . GLN A 1 145 ? 21.832 -17.916 -18.863 1.00 58.84 145 GLN A CA 1
ATOM 1143 C C . GLN A 1 145 ? 21.426 -18.661 -20.149 1.00 58.84 145 GLN A C 1
ATOM 1145 O O . GLN A 1 145 ? 22.020 -18.435 -21.198 1.00 58.84 145 GLN A O 1
ATOM 1150 N N . GLU A 1 146 ? 20.360 -19.465 -20.092 1.00 61.69 146 GLU A N 1
ATOM 1151 C CA . GLU A 1 146 ? 19.871 -20.257 -21.229 1.00 61.69 146 GLU A CA 1
ATOM 1152 C C . GLU A 1 146 ? 19.348 -19.364 -22.361 1.00 61.69 146 GLU A C 1
ATOM 1154 O O . GLU A 1 146 ? 19.476 -19.703 -23.533 1.00 61.69 146 GLU A O 1
ATOM 1159 N N . LEU A 1 147 ? 18.731 -18.220 -22.041 1.00 59.94 147 LEU A N 1
ATOM 1160 C CA . LEU A 1 147 ? 18.252 -17.255 -23.044 1.00 59.94 147 LEU A CA 1
ATOM 1161 C C . LEU A 1 147 ? 19.395 -16.508 -23.745 1.00 59.94 147 LEU A C 1
ATOM 1163 O O . LEU A 1 147 ? 19.253 -16.108 -24.901 1.00 59.94 147 LEU A O 1
ATOM 1167 N N . MET A 1 148 ? 20.512 -16.296 -23.046 1.00 62.81 148 MET A N 1
ATOM 1168 C CA . MET A 1 148 ? 21.702 -15.653 -23.606 1.00 62.81 148 MET A CA 1
ATOM 1169 C C . MET A 1 148 ? 22.476 -16.610 -24.520 1.00 62.81 148 MET A C 1
ATOM 1171 O O . MET A 1 148 ? 22.991 -16.171 -25.546 1.00 62.81 148 MET A O 1
ATOM 1175 N N . GLU A 1 149 ? 22.503 -17.905 -24.200 1.00 66.69 149 GLU A N 1
ATOM 1176 C CA . GLU A 1 149 ? 23.128 -18.947 -25.027 1.00 66.69 149 GLU A CA 1
ATOM 1177 C C . GLU A 1 149 ? 22.407 -19.134 -26.376 1.00 66.69 149 GLU A C 1
ATOM 1179 O O . GLU A 1 149 ? 23.071 -19.177 -27.408 1.00 66.69 149 GLU A O 1
ATOM 1184 N N . ASP A 1 150 ? 21.069 -19.096 -26.411 1.00 65.62 150 ASP A N 1
ATOM 1185 C CA . ASP A 1 150 ? 20.289 -19.169 -27.665 1.00 65.62 150 ASP A CA 1
ATOM 1186 C C . ASP A 1 150 ? 20.500 -17.963 -28.602 1.00 65.62 150 ASP A C 1
ATOM 1188 O O . ASP A 1 150 ? 20.277 -18.066 -29.809 1.00 65.62 150 ASP A O 1
ATOM 1192 N N . ARG A 1 151 ? 20.889 -16.796 -28.067 1.00 61.03 151 ARG A N 1
ATOM 1193 C CA . ARG A 1 151 ? 21.143 -15.582 -28.870 1.00 61.03 151 ARG A CA 1
ATOM 1194 C C . ARG A 1 151 ? 22.594 -15.421 -29.317 1.00 61.03 151 ARG A C 1
ATOM 1196 O O . ARG A 1 151 ? 22.845 -14.596 -30.192 1.00 61.03 151 ARG A O 1
ATOM 1203 N N . LEU A 1 152 ? 23.523 -16.143 -28.696 1.00 55.91 152 LEU A N 1
ATOM 1204 C CA . LEU A 1 152 ? 24.954 -16.126 -29.017 1.00 55.91 152 LEU A CA 1
ATOM 1205 C C . LEU A 1 152 ? 25.385 -17.318 -29.894 1.00 55.91 152 LEU A C 1
ATOM 1207 O O . LEU A 1 152 ? 26.583 -17.468 -30.133 1.00 55.91 152 LEU A O 1
ATOM 1211 N N . GLY A 1 153 ? 24.428 -18.134 -30.355 1.00 49.00 153 GLY A N 1
ATOM 1212 C CA . GLY A 1 153 ? 24.629 -19.173 -31.371 1.00 49.00 153 GLY A CA 1
ATOM 1213 C C . GLY A 1 153 ? 24.981 -18.619 -32.746 1.00 49.00 153 GLY A C 1
ATOM 1214 O O . GLY A 1 153 ? 24.334 -17.637 -33.177 1.00 49.00 153 GLY A O 1
#